Protein AF-A0A7C5VBN9-F1 (afdb_monomer_lite)

Structure (mmCIF, N/CA/C/O backbone):
data_AF-A0A7C5VBN9-F1
#
_entry.id   AF-A0A7C5VBN9-F1
#
loop_
_atom_site.group_PDB
_atom_site.id
_atom_site.type_symbol
_atom_site.label_atom_id
_atom_site.label_alt_id
_atom_site.label_comp_id
_atom_site.label_asym_id
_atom_site.label_entity_id
_atom_site.label_seq_id
_atom_site.pdbx_PDB_ins_code
_atom_site.Cartn_x
_atom_site.Cartn_y
_atom_site.Cartn_z
_atom_site.occupancy
_atom_site.B_iso_or_equiv
_atom_site.auth_seq_id
_atom_site.auth_comp_id
_atom_site.auth_asym_id
_atom_site.auth_atom_id
_atom_site.pdbx_PDB_model_num
ATOM 1 N N . MET A 1 1 ? -9.232 22.461 -17.308 1.00 45.38 1 MET A N 1
ATOM 2 C CA . MET A 1 1 ? -7.786 22.156 -17.354 1.00 45.38 1 MET A CA 1
ATOM 3 C C . MET A 1 1 ? -7.652 20.748 -17.914 1.00 45.38 1 MET A C 1
ATOM 5 O O . MET A 1 1 ? -8.559 19.968 -17.642 1.00 45.38 1 MET A O 1
ATOM 9 N N . PRO A 1 2 ? -6.659 20.436 -18.765 1.00 50.28 2 PRO A N 1
ATOM 10 C CA . PRO A 1 2 ? -6.452 19.055 -19.202 1.00 50.28 2 PRO A CA 1
ATOM 11 C C . PRO A 1 2 ? -6.168 18.183 -17.970 1.00 50.28 2 PRO A C 1
ATOM 13 O O . PRO A 1 2 ? -5.388 18.602 -17.118 1.00 50.28 2 PRO A O 1
ATOM 16 N N . MET A 1 3 ? -6.830 17.026 -17.857 1.00 54.03 3 MET A N 1
ATOM 17 C CA . MET A 1 3 ? -6.474 16.019 -16.849 1.00 54.03 3 MET A CA 1
ATOM 18 C C . MET A 1 3 ? -5.018 15.622 -17.077 1.00 54.03 3 MET A C 1
ATOM 20 O O . MET A 1 3 ? -4.643 15.315 -18.214 1.00 54.03 3 MET A O 1
ATOM 24 N N . LYS A 1 4 ? -4.201 15.656 -16.024 1.00 60.16 4 LYS A N 1
ATOM 25 C CA . LYS A 1 4 ? -2.870 15.066 -16.102 1.00 60.16 4 LYS A CA 1
ATOM 26 C C . LYS A 1 4 ? -3.021 13.551 -16.051 1.00 60.16 4 LYS A C 1
ATOM 28 O O . LYS A 1 4 ? -3.754 13.018 -15.227 1.00 60.16 4 LYS A O 1
ATOM 33 N N . VAL A 1 5 ? -2.372 12.879 -16.992 1.00 70.81 5 VAL A N 1
ATOM 34 C CA . VAL A 1 5 ? -2.436 11.425 -17.135 1.00 70.81 5 VAL A CA 1
ATOM 35 C C . VAL A 1 5 ? -1.371 10.818 -16.229 1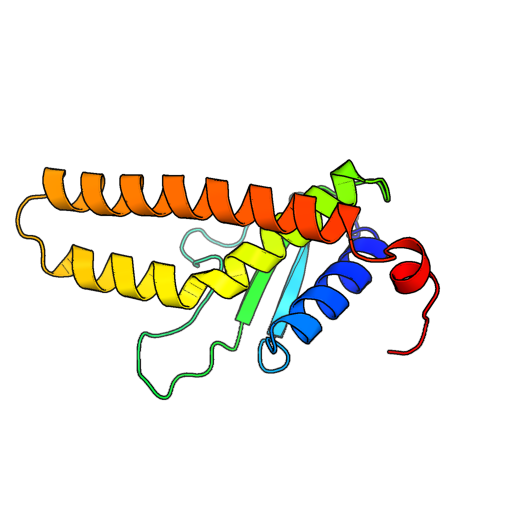.00 70.81 5 VAL A C 1
ATOM 37 O O . VAL A 1 5 ? -0.245 11.315 -16.197 1.00 70.81 5 VAL A O 1
ATOM 40 N N . VAL A 1 6 ? -1.732 9.771 -15.488 1.00 76.00 6 VAL A N 1
ATOM 41 C CA . VAL A 1 6 ? -0.769 8.992 -14.703 1.00 76.00 6 VAL A CA 1
ATOM 42 C C . VAL A 1 6 ? 0.249 8.362 -15.665 1.00 76.00 6 VAL A C 1
ATOM 44 O O . VAL A 1 6 ? -0.161 7.854 -16.711 1.00 76.00 6 VAL A O 1
ATOM 47 N N . PRO A 1 7 ? 1.560 8.398 -15.369 1.00 81.25 7 PRO A N 1
ATOM 48 C CA . PRO A 1 7 ? 2.557 7.777 -16.236 1.00 81.25 7 PRO A CA 1
ATOM 49 C C . PRO A 1 7 ? 2.278 6.280 -16.460 1.00 81.25 7 PRO A C 1
ATOM 51 O O . PRO A 1 7 ? 2.041 5.549 -15.504 1.00 81.25 7 PRO A O 1
ATOM 54 N N . GLU A 1 8 ? 2.374 5.801 -17.706 1.00 86.06 8 GLU A N 1
ATOM 55 C CA . GLU A 1 8 ? 2.020 4.415 -18.089 1.00 86.06 8 GLU A CA 1
ATOM 56 C C . GLU A 1 8 ? 2.762 3.338 -17.278 1.00 86.06 8 GLU A C 1
ATOM 58 O O . GLU A 1 8 ? 2.220 2.267 -17.008 1.00 86.06 8 GLU A O 1
ATOM 63 N N . PHE A 1 9 ? 3.998 3.616 -16.844 1.00 88.00 9 PHE A N 1
ATOM 64 C CA . PHE A 1 9 ? 4.763 2.664 -16.039 1.00 88.00 9 PHE A CA 1
ATOM 65 C C . PHE A 1 9 ? 4.099 2.376 -14.686 1.00 88.00 9 PHE A C 1
ATOM 67 O O . PHE A 1 9 ? 4.274 1.280 -14.159 1.00 88.00 9 PHE A O 1
ATOM 74 N N . VAL A 1 10 ? 3.337 3.324 -14.128 1.00 87.62 10 VAL A N 1
ATOM 75 C CA . VAL A 1 10 ? 2.634 3.147 -12.851 1.00 87.62 10 VAL A CA 1
ATOM 76 C C . VAL A 1 10 ? 1.632 2.007 -12.974 1.00 87.62 10 VAL A C 1
ATOM 78 O O . VAL A 1 10 ? 1.668 1.092 -12.157 1.00 87.62 10 VAL A O 1
ATOM 81 N N . ASP A 1 11 ? 0.816 1.993 -14.031 1.00 86.69 11 ASP A N 1
ATOM 82 C CA . ASP A 1 11 ? -0.184 0.944 -14.259 1.00 86.69 11 ASP A CA 1
ATOM 83 C C . ASP A 1 11 ? 0.463 -0.441 -14.407 1.00 86.69 11 ASP A C 1
ATOM 85 O O . ASP A 1 11 ? -0.032 -1.429 -13.856 1.00 86.69 11 ASP A O 1
ATOM 89 N N . VAL A 1 12 ? 1.613 -0.518 -15.090 1.00 90.06 12 VAL A N 1
ATOM 90 C CA . VAL A 1 12 ? 2.382 -1.766 -15.223 1.00 90.06 12 VAL A CA 1
ATOM 91 C C . VAL A 1 12 ? 2.853 -2.255 -13.855 1.00 90.06 12 VAL A C 1
ATOM 93 O O . VAL A 1 12 ? 2.619 -3.412 -13.504 1.00 90.06 12 VAL A O 1
ATOM 96 N N . ILE A 1 13 ? 3.492 -1.394 -13.058 1.00 90.56 13 ILE A N 1
ATOM 97 C CA . ILE A 1 13 ? 3.989 -1.779 -11.730 1.00 90.56 13 ILE A CA 1
ATOM 98 C C . ILE A 1 13 ? 2.827 -2.168 -10.808 1.00 90.56 13 ILE A C 1
ATOM 100 O O . ILE A 1 13 ? 2.898 -3.221 -10.171 1.00 90.56 13 ILE A O 1
ATOM 104 N N . VAL A 1 14 ? 1.739 -1.389 -10.789 1.00 89.31 14 VAL A N 1
ATOM 105 C CA . VAL A 1 14 ? 0.522 -1.691 -10.018 1.00 89.31 14 VAL A CA 1
ATOM 106 C C . VAL A 1 14 ? -0.012 -3.072 -10.379 1.00 89.31 14 VAL A C 1
ATOM 108 O O . VAL A 1 14 ? -0.205 -3.900 -9.489 1.00 89.31 14 VAL A O 1
ATOM 111 N N . SER A 1 15 ? -0.178 -3.367 -11.670 1.00 88.44 15 SER A N 1
ATOM 112 C CA . SER A 1 15 ? -0.672 -4.668 -12.130 1.00 88.44 15 SER A CA 1
ATOM 113 C C . SER A 1 15 ? 0.244 -5.823 -11.711 1.00 88.44 15 SER A C 1
ATOM 115 O O . SER A 1 15 ? -0.234 -6.837 -11.194 1.00 88.44 15 SER A O 1
ATOM 117 N N . ARG A 1 16 ? 1.566 -5.682 -11.875 1.00 90.81 16 ARG A N 1
ATOM 118 C CA . ARG A 1 16 ? 2.531 -6.746 -11.547 1.00 90.81 16 ARG A CA 1
ATOM 119 C C . ARG A 1 16 ? 2.592 -7.019 -10.045 1.00 90.81 16 ARG A C 1
ATOM 121 O O . ARG A 1 16 ? 2.583 -8.182 -9.641 1.00 90.81 16 ARG A O 1
ATOM 128 N N . VAL A 1 17 ? 2.607 -5.978 -9.215 1.00 89.19 17 VAL A N 1
ATOM 129 C CA . VAL A 1 17 ? 2.602 -6.128 -7.753 1.00 89.19 17 VAL A CA 1
ATOM 130 C C . VAL A 1 17 ? 1.264 -6.697 -7.278 1.00 89.19 17 VAL A C 1
ATOM 132 O O . VAL A 1 17 ? 1.257 -7.662 -6.515 1.00 89.19 17 VAL A O 1
ATOM 135 N N . ALA A 1 18 ? 0.135 -6.190 -7.780 1.00 86.44 18 ALA A N 1
ATOM 136 C CA . ALA A 1 18 ? -1.185 -6.734 -7.466 1.00 86.44 18 ALA A CA 1
ATOM 137 C C . ALA A 1 18 ? -1.274 -8.231 -7.800 1.00 86.44 18 ALA A C 1
ATOM 139 O O . ALA A 1 18 ? -1.788 -9.019 -7.004 1.00 86.44 18 ALA A O 1
ATOM 140 N N . HIS A 1 19 ? -0.701 -8.648 -8.932 1.00 87.75 19 HIS A N 1
ATOM 141 C CA . HIS A 1 19 ? -0.636 -10.054 -9.307 1.00 87.75 19 HIS A CA 1
ATOM 142 C C . HIS A 1 19 ? 0.206 -10.890 -8.334 1.00 87.75 19 HIS A C 1
ATOM 144 O O . HIS A 1 19 ? -0.250 -11.949 -7.898 1.00 87.75 19 HIS A O 1
ATOM 150 N N . LEU A 1 20 ? 1.401 -10.413 -7.956 1.00 89.88 20 LEU A N 1
ATOM 151 C CA . LEU A 1 20 ? 2.285 -11.095 -6.999 1.00 89.88 20 LEU A CA 1
ATOM 152 C C . LEU A 1 20 ? 1.612 -11.358 -5.648 1.00 89.88 20 LEU A C 1
ATOM 154 O O . LEU A 1 20 ? 1.852 -12.399 -5.037 1.00 89.88 20 LEU A O 1
ATOM 158 N N . PHE A 1 21 ? 0.775 -10.427 -5.191 1.00 87.38 21 PHE A N 1
ATOM 159 C CA . PHE A 1 21 ? 0.072 -10.517 -3.910 1.00 87.38 21 PHE A CA 1
ATOM 160 C C . PHE A 1 21 ? -1.370 -11.022 -4.034 1.00 87.38 21 PHE A C 1
ATOM 162 O O . PHE A 1 21 ? -2.140 -10.929 -3.083 1.00 87.38 21 PHE A O 1
ATOM 169 N N . PHE A 1 22 ? -1.734 -11.599 -5.184 1.00 85.81 22 PHE A N 1
ATOM 170 C CA . PHE A 1 22 ? -3.056 -12.178 -5.440 1.00 85.81 22 PHE A CA 1
ATOM 171 C C . PHE A 1 22 ? -4.227 -11.196 -5.258 1.00 85.81 22 PHE A C 1
ATOM 173 O O . PHE A 1 22 ? -5.359 -11.614 -5.021 1.00 85.81 22 PHE A O 1
ATOM 180 N N . LEU A 1 23 ? -3.992 -9.900 -5.467 1.00 80.06 23 LEU A N 1
ATOM 181 C CA . LEU A 1 23 ? -5.015 -8.851 -5.443 1.00 80.06 23 LEU A CA 1
ATOM 182 C C . LEU A 1 23 ? -5.843 -8.802 -6.741 1.00 80.06 23 LEU A C 1
ATOM 184 O O . LEU A 1 23 ? -6.559 -7.842 -6.983 1.00 80.06 23 LEU A O 1
ATOM 188 N N . ASN A 1 24 ? -5.785 -9.831 -7.594 1.00 74.50 24 ASN A N 1
ATOM 189 C CA . ASN A 1 24 ? -6.443 -9.843 -8.912 1.00 74.50 24 ASN A CA 1
ATOM 190 C C . ASN A 1 24 ? -7.981 -9.721 -8.849 1.00 74.50 24 ASN A C 1
ATOM 192 O O . ASN A 1 24 ? -8.611 -9.426 -9.860 1.00 74.50 24 ASN A O 1
ATOM 196 N N . ALA A 1 25 ? -8.592 -9.987 -7.690 1.00 73.88 25 ALA A N 1
ATOM 197 C CA . ALA A 1 25 ? -10.026 -9.789 -7.468 1.00 73.88 25 ALA A CA 1
ATOM 198 C C . ALA A 1 25 ? -10.398 -8.324 -7.158 1.00 73.88 25 ALA A C 1
ATOM 200 O O . ALA A 1 25 ? -11.578 -7.982 -7.175 1.00 73.88 25 ALA A O 1
ATOM 201 N N . TRP A 1 26 ? -9.407 -7.469 -6.888 1.00 75.44 26 TRP A N 1
ATOM 202 C CA . TRP A 1 26 ? -9.601 -6.067 -6.538 1.00 75.44 26 TRP A CA 1
ATOM 203 C C . TRP A 1 26 ? -9.655 -5.207 -7.802 1.00 75.44 26 TRP A C 1
ATOM 205 O O . TRP A 1 26 ? -8.813 -5.319 -8.694 1.00 75.44 26 TRP A O 1
ATOM 215 N N . HIS A 1 27 ? -10.612 -4.286 -7.863 1.00 77.62 27 HIS A N 1
ATOM 216 C CA . HIS A 1 27 ? -10.627 -3.215 -8.848 1.00 77.62 27 HIS A CA 1
ATOM 217 C C . HIS A 1 27 ? -9.766 -2.050 -8.347 1.00 77.62 27 HIS A C 1
ATOM 219 O O . HIS A 1 27 ? -10.215 -1.211 -7.566 1.00 77.62 27 HIS A O 1
ATOM 225 N N . ILE A 1 28 ? -8.509 -2.003 -8.789 1.00 78.06 28 ILE A N 1
ATOM 226 C CA . ILE A 1 28 ? -7.578 -0.926 -8.441 1.00 78.06 28 ILE A CA 1
ATOM 227 C C . ILE A 1 28 ? -7.721 0.199 -9.470 1.00 78.06 28 ILE A C 1
ATOM 229 O O . ILE A 1 28 ? -7.468 0.004 -10.657 1.00 78.06 28 ILE A O 1
ATOM 233 N N . THR A 1 29 ? -8.145 1.380 -9.023 1.00 78.50 29 THR A N 1
ATOM 234 C CA . THR A 1 29 ? -8.208 2.590 -9.851 1.00 78.50 29 THR A CA 1
ATOM 235 C C . THR A 1 29 ? -7.024 3.494 -9.535 1.00 78.50 29 THR A C 1
ATOM 237 O O . THR A 1 29 ? -6.899 3.967 -8.408 1.00 78.50 29 THR A O 1
ATOM 240 N N . VAL A 1 30 ? -6.207 3.803 -10.537 1.00 76.56 30 VAL A N 1
ATOM 241 C CA . VAL A 1 30 ? -5.071 4.724 -10.404 1.00 76.56 30 VAL A CA 1
ATOM 242 C C . 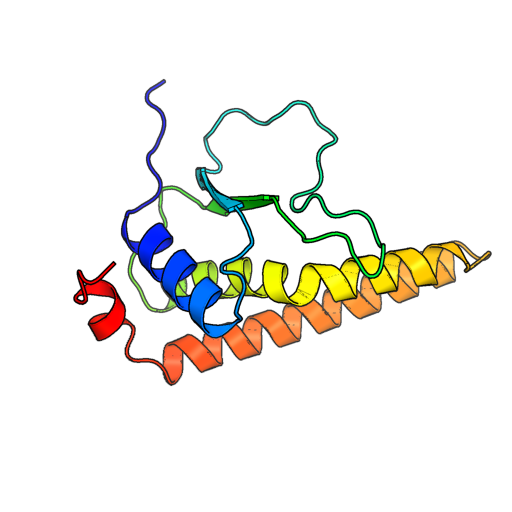VAL A 1 30 ? -5.455 6.104 -10.949 1.00 76.56 30 VAL A C 1
ATOM 244 O O . VAL A 1 30 ? -6.105 6.206 -11.993 1.00 76.56 30 VAL A O 1
ATOM 247 N N . ARG A 1 31 ? -5.118 7.174 -10.222 1.00 75.50 31 ARG A N 1
ATOM 248 C CA . ARG A 1 31 ? -5.438 8.570 -10.567 1.00 75.50 31 ARG A CA 1
ATOM 249 C C . ARG A 1 31 ? -4.262 9.503 -10.315 1.00 75.50 31 ARG A C 1
ATOM 251 O O . ARG A 1 31 ? -3.341 9.162 -9.579 1.00 75.50 31 ARG A O 1
ATOM 258 N N . SER A 1 32 ? -4.310 10.693 -10.911 1.00 70.12 32 SER A N 1
ATOM 259 C CA . SER A 1 32 ? -3.347 11.749 -10.593 1.00 70.12 32 SER A CA 1
ATOM 260 C C . SER A 1 32 ? -3.814 12.527 -9.360 1.00 70.12 32 SER A C 1
ATOM 262 O O . SER A 1 32 ? -5.004 12.806 -9.239 1.00 70.12 32 SER A O 1
ATOM 264 N N . GLU A 1 33 ? -2.907 12.922 -8.463 1.00 67.00 33 GLU A N 1
ATOM 265 C CA . GLU A 1 33 ? -3.241 13.811 -7.329 1.00 67.00 33 GLU A CA 1
ATOM 266 C C . GLU A 1 33 ? -3.813 15.173 -7.769 1.00 67.00 33 GLU A C 1
ATOM 268 O O . GLU A 1 33 ? -4.559 15.808 -7.028 1.00 67.00 33 GLU A O 1
ATOM 273 N N . ASP A 1 34 ? -3.508 15.603 -8.997 1.00 64.62 34 ASP A N 1
ATOM 274 C CA . ASP A 1 34 ? -4.038 16.832 -9.595 1.00 64.62 34 ASP A CA 1
ATOM 275 C C . ASP A 1 34 ? -5.494 16.690 -10.093 1.00 64.62 34 ASP A C 1
ATOM 277 O O . ASP A 1 34 ? -6.099 17.673 -10.547 1.00 64.62 34 ASP A O 1
ATOM 281 N N . ASP A 1 35 ? -6.073 15.484 -10.042 1.00 60.75 35 ASP A N 1
ATOM 282 C CA . ASP A 1 35 ? -7.488 15.276 -10.335 1.00 60.75 35 ASP A CA 1
ATOM 283 C C . ASP A 1 35 ? -8.363 15.929 -9.249 1.00 60.75 35 ASP A C 1
ATOM 285 O O . ASP A 1 35 ? -8.007 15.943 -8.069 1.00 60.75 35 ASP A O 1
ATOM 289 N N . PRO A 1 36 ? -9.539 16.486 -9.606 1.00 57.91 36 PRO A N 1
ATOM 290 C CA . PRO A 1 36 ? -10.394 17.157 -8.637 1.00 57.91 36 PRO A CA 1
ATOM 291 C C . PRO A 1 36 ? -10.731 16.216 -7.466 1.00 57.91 36 PRO A C 1
ATOM 293 O O . PRO A 1 36 ? -11.171 15.084 -7.712 1.00 57.91 36 PRO A O 1
ATOM 296 N N . PRO A 1 37 ? -10.574 16.676 -6.206 1.00 56.72 37 PRO A N 1
ATOM 297 C CA . PRO A 1 37 ? -10.821 15.838 -5.045 1.00 56.72 37 PRO A CA 1
ATOM 298 C C . PRO A 1 37 ? -12.273 15.361 -5.050 1.00 56.72 37 PRO A C 1
ATOM 300 O O . PRO A 1 37 ? -13.195 16.107 -5.403 1.00 56.72 37 PRO A O 1
ATOM 303 N N . ARG A 1 38 ? -12.497 14.107 -4.642 1.00 54.62 38 ARG A N 1
ATOM 304 C CA . ARG A 1 38 ? -13.857 13.646 -4.348 1.00 54.62 38 ARG A CA 1
ATOM 305 C C . ARG A 1 38 ? -14.457 14.488 -3.211 1.00 54.62 38 ARG A C 1
ATOM 307 O O . ARG A 1 38 ? -13.719 15.062 -2.408 1.00 54.62 38 ARG A O 1
ATOM 314 N N . PRO A 1 39 ? -15.798 14.535 -3.099 1.00 47.97 39 PRO A N 1
ATOM 315 C CA . PRO A 1 39 ? -16.444 14.982 -1.872 1.00 47.97 39 PRO A CA 1
ATOM 316 C C . PRO A 1 39 ? -15.821 14.243 -0.678 1.00 47.97 39 PRO A C 1
ATOM 318 O O . PRO A 1 39 ? -15.722 13.017 -0.701 1.00 47.97 39 PRO A O 1
ATOM 321 N N . SER A 1 40 ? -15.358 14.991 0.324 1.00 38.94 40 SER A N 1
ATOM 322 C CA . SER A 1 40 ? -14.681 14.468 1.516 1.00 38.94 40 SER A CA 1
ATOM 323 C C . SER A 1 40 ? -15.513 13.378 2.205 1.00 38.94 40 SER A C 1
ATOM 325 O O . SER A 1 40 ? -16.677 13.636 2.521 1.00 38.94 40 SER A O 1
ATOM 327 N N . GLY A 1 41 ? -14.919 12.208 2.476 1.00 43.94 41 GLY A N 1
ATOM 328 C CA . GLY A 1 41 ? -15.548 11.140 3.271 1.00 43.94 41 GLY A CA 1
ATOM 329 C C . GLY A 1 41 ? -15.517 9.720 2.689 1.00 43.94 41 GLY A C 1
ATOM 330 O O . GLY A 1 41 ? -16.231 8.871 3.207 1.00 43.94 41 GLY A O 1
ATOM 331 N N . HIS A 1 42 ? -14.741 9.452 1.635 1.00 42.97 42 HIS A N 1
ATOM 332 C CA . HIS A 1 42 ? -14.503 8.089 1.145 1.00 42.97 42 HIS A CA 1
ATOM 333 C C . HIS A 1 42 ? -13.094 7.638 1.537 1.00 42.97 42 HIS A C 1
ATOM 335 O O . HIS A 1 42 ? -12.149 8.384 1.292 1.00 42.97 42 HIS A O 1
ATOM 341 N N . GLU A 1 43 ? -12.977 6.453 2.135 1.00 53.41 43 GLU A N 1
ATOM 342 C CA . GLU A 1 43 ? -11.701 5.810 2.466 1.00 53.41 43 GLU A CA 1
ATOM 343 C C . GLU A 1 43 ? -10.969 5.381 1.175 1.00 53.41 43 GLU A C 1
ATOM 345 O O . GLU A 1 43 ? -11.594 5.161 0.130 1.00 53.41 43 GLU A O 1
ATOM 350 N N . ASP A 1 44 ? -9.634 5.303 1.221 1.00 48.19 44 ASP A N 1
ATOM 351 C CA . ASP A 1 44 ? -8.790 4.946 0.063 1.00 48.19 44 ASP A CA 1
ATOM 352 C C . ASP A 1 44 ? -8.995 3.488 -0.399 1.00 48.19 44 ASP A C 1
ATOM 354 O O . ASP A 1 44 ? -8.694 3.122 -1.539 1.00 48.19 44 ASP A O 1
ATOM 358 N N . CYS A 1 45 ? -9.584 2.668 0.472 1.00 47.38 45 CYS A N 1
ATOM 359 C CA . CYS A 1 45 ? -10.055 1.313 0.215 1.00 47.38 45 CYS A CA 1
ATOM 360 C C . CYS A 1 45 ? -11.463 1.172 0.807 1.00 47.38 45 CYS A C 1
ATOM 362 O O . CYS A 1 45 ? -11.670 1.544 1.955 1.00 47.38 45 CYS A O 1
ATOM 364 N N . ASP A 1 46 ? -12.418 0.620 0.054 1.00 43.19 46 ASP A N 1
ATOM 365 C CA . ASP A 1 46 ? -13.760 0.304 0.568 1.00 43.19 46 ASP A CA 1
ATOM 366 C C . ASP A 1 46 ? -13.884 -1.227 0.721 1.00 43.19 46 ASP A C 1
ATOM 368 O O . ASP A 1 46 ? -13.938 -1.964 -0.269 1.00 43.19 46 ASP A O 1
ATOM 372 N N . GLY A 1 47 ? -13.947 -1.722 1.963 1.00 39.44 47 GLY A N 1
ATOM 373 C CA . GLY A 1 47 ? -14.144 -3.143 2.271 1.00 39.44 47 GLY A CA 1
ATOM 374 C C . GLY A 1 47 ? -14.706 -3.364 3.676 1.00 39.44 47 GLY A C 1
ATOM 375 O O . GLY A 1 47 ? -14.044 -3.145 4.681 1.00 39.44 47 GLY A O 1
ATOM 376 N N . LEU A 1 48 ? -15.963 -3.804 3.768 1.00 33.06 48 LEU A N 1
ATOM 377 C CA . LEU A 1 48 ? -16.605 -4.126 5.046 1.00 33.06 48 LEU A CA 1
ATOM 378 C C . LEU A 1 48 ? -16.010 -5.408 5.648 1.00 33.06 48 LEU A C 1
ATOM 380 O O . LEU A 1 48 ? -16.060 -6.470 5.028 1.00 33.06 48 LEU A O 1
ATOM 384 N N . THR A 1 49 ? -15.552 -5.306 6.896 1.00 33.47 49 THR A N 1
ATOM 385 C CA . THR A 1 49 ? -15.023 -6.346 7.800 1.00 33.47 49 THR A CA 1
ATOM 386 C C . THR A 1 49 ? -15.959 -7.549 8.037 1.00 33.47 49 THR A C 1
ATOM 388 O O . THR A 1 49 ? -16.428 -7.804 9.146 1.00 33.47 49 THR A O 1
ATOM 391 N N . ALA A 1 50 ? -16.211 -8.364 7.014 1.00 32.09 50 ALA A N 1
ATOM 392 C CA . ALA A 1 50 ? -16.794 -9.693 7.175 1.00 32.09 50 ALA A CA 1
ATOM 393 C C . ALA A 1 50 ? -15.927 -10.731 6.462 1.00 32.09 50 ALA A C 1
ATOM 395 O O . ALA A 1 50 ? -15.391 -10.470 5.392 1.00 32.09 50 ALA A O 1
ATOM 396 N N . MET A 1 51 ? -15.836 -11.938 7.033 1.00 36.09 51 MET A N 1
ATOM 397 C CA . MET A 1 51 ? -15.018 -13.058 6.526 1.00 36.09 51 MET A CA 1
ATOM 398 C C . MET A 1 51 ? -15.327 -13.493 5.075 1.00 36.09 51 MET A C 1
ATOM 400 O O . MET A 1 51 ? -14.643 -14.368 4.557 1.00 36.09 51 MET A O 1
ATOM 404 N N . ASN A 1 52 ? -16.331 -12.884 4.433 1.00 36.91 52 ASN A N 1
ATOM 405 C CA . ASN A 1 52 ? -16.815 -13.189 3.090 1.00 36.91 52 ASN A CA 1
ATOM 406 C C . ASN A 1 52 ? -17.027 -11.929 2.217 1.00 36.91 52 ASN A C 1
ATOM 408 O O . ASN A 1 52 ? -17.731 -12.023 1.212 1.00 36.91 52 ASN A O 1
ATOM 412 N N . THR A 1 53 ? -16.523 -10.750 2.606 1.00 41.66 53 THR A N 1
ATOM 413 C CA . THR A 1 53 ? -16.573 -9.566 1.733 1.00 41.66 53 THR A CA 1
ATOM 414 C C . THR A 1 53 ? -15.271 -9.508 0.953 1.00 41.66 53 THR A C 1
ATOM 416 O O . THR A 1 53 ? -14.214 -9.282 1.540 1.00 41.66 53 THR A O 1
ATOM 419 N N . ASP A 1 54 ? -15.326 -9.729 -0.357 1.00 49.38 54 ASP A N 1
ATOM 420 C CA . ASP A 1 54 ? -14.164 -9.452 -1.189 1.00 49.38 54 ASP A CA 1
ATOM 421 C C . ASP A 1 54 ? -13.955 -7.927 -1.197 1.00 49.38 54 ASP A C 1
ATOM 423 O O . ASP A 1 54 ? -14.895 -7.147 -1.375 1.00 49.38 54 ASP A O 1
ATOM 427 N N . TYR A 1 55 ? -12.729 -7.481 -0.955 1.00 51.34 55 TYR A N 1
ATOM 428 C CA . TYR A 1 55 ? -12.359 -6.094 -1.205 1.00 51.34 55 TYR A CA 1
ATOM 429 C C . TYR A 1 55 ? -12.397 -5.881 -2.715 1.00 51.34 55 TYR A C 1
ATOM 431 O O . TYR A 1 55 ? -11.633 -6.500 -3.458 1.00 51.34 55 TYR A O 1
ATOM 439 N N . PHE A 1 56 ? -13.327 -5.049 -3.174 1.00 63.84 56 PHE A N 1
ATOM 440 C CA . PHE A 1 56 ? -13.575 -4.900 -4.602 1.00 63.84 56 PHE A CA 1
ATOM 441 C C . PHE A 1 56 ? -13.042 -3.598 -5.173 1.00 63.84 56 PHE A C 1
ATOM 443 O O . PHE A 1 56 ? -12.840 -3.568 -6.376 1.00 63.84 56 PHE A O 1
ATOM 450 N N . GLU A 1 57 ? -12.790 -2.553 -4.380 1.00 65.56 57 GLU A N 1
ATOM 451 C CA . GLU A 1 57 ? -12.302 -1.269 -4.896 1.00 65.56 57 GLU A CA 1
ATOM 452 C C . GLU A 1 57 ? -11.167 -0.701 -4.037 1.00 65.56 57 GLU A C 1
ATOM 454 O O . GLU A 1 57 ? -11.342 -0.425 -2.851 1.00 65.56 57 GLU A O 1
ATOM 459 N N . ALA A 1 58 ? -10.021 -0.462 -4.672 1.00 72.69 58 ALA A N 1
ATOM 460 C CA . ALA A 1 58 ? -8.919 0.318 -4.120 1.00 72.69 58 ALA A CA 1
ATOM 461 C C . ALA A 1 58 ? -8.628 1.497 -5.041 1.00 72.69 58 ALA A C 1
ATOM 463 O O . ALA A 1 58 ? -8.762 1.392 -6.265 1.00 72.69 58 ALA A O 1
ATOM 464 N N . ARG A 1 59 ? -8.240 2.633 -4.467 1.00 73.69 59 ARG A N 1
ATOM 465 C CA . ARG A 1 59 ? -7.891 3.823 -5.243 1.00 73.69 59 ARG A CA 1
ATOM 466 C C . ARG A 1 59 ? -6.523 4.315 -4.830 1.00 73.69 59 ARG A C 1
ATOM 468 O O . ARG A 1 59 ? -6.219 4.392 -3.650 1.00 73.69 59 ARG A O 1
ATOM 475 N N . MET A 1 60 ? -5.717 4.647 -5.824 1.00 77.25 60 MET A N 1
ATOM 476 C CA . MET A 1 60 ? -4.356 5.113 -5.629 1.00 77.25 60 MET A CA 1
ATOM 477 C C . MET A 1 60 ? -4.185 6.437 -6.347 1.00 77.25 60 MET A C 1
ATOM 479 O O . MET A 1 60 ? -4.625 6.583 -7.492 1.00 77.25 60 MET A O 1
ATOM 483 N N . TYR A 1 61 ? -3.545 7.386 -5.679 1.00 79.00 61 TYR A N 1
ATOM 484 C CA . TYR A 1 61 ? -3.224 8.683 -6.248 1.00 79.00 61 TYR A CA 1
ATOM 485 C C . TYR A 1 61 ? -1.712 8.800 -6.345 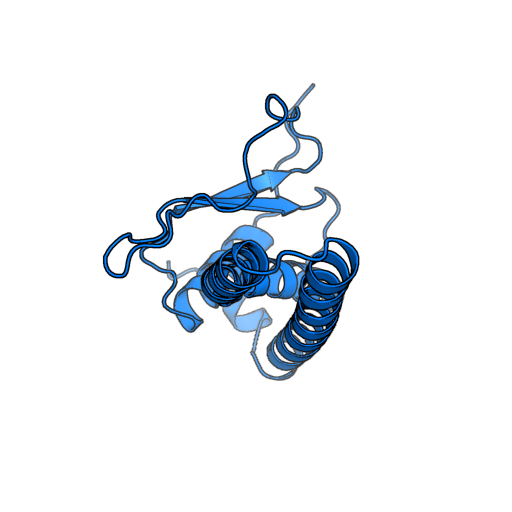1.00 79.00 61 TYR A C 1
ATOM 487 O O . TYR A 1 61 ? -1.004 8.515 -5.387 1.00 79.00 61 TYR A O 1
ATOM 495 N N . PHE A 1 62 ? -1.228 9.194 -7.516 1.00 77.06 62 PHE A N 1
ATOM 496 C CA . PHE A 1 62 ? 0.189 9.435 -7.741 1.00 77.06 6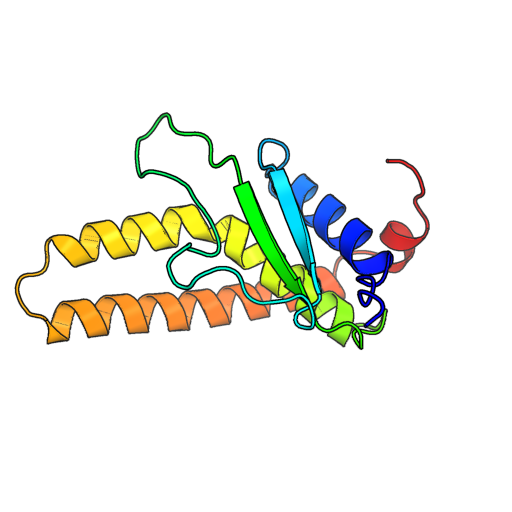2 PHE A CA 1
ATOM 497 C C . PHE A 1 62 ? 0.406 10.824 -8.324 1.00 77.06 62 PHE A C 1
ATOM 499 O O . PHE A 1 62 ? -0.417 11.342 -9.091 1.00 77.06 62 PHE A O 1
ATOM 506 N N . ASP A 1 63 ? 1.553 11.415 -8.001 1.00 74.19 63 ASP A N 1
ATOM 507 C CA . ASP A 1 63 ? 2.000 12.621 -8.681 1.00 74.19 63 ASP A CA 1
ATOM 508 C C . ASP A 1 63 ? 2.220 12.319 -10.175 1.00 74.19 63 ASP A C 1
ATOM 510 O O . ASP A 1 63 ? 2.877 11.354 -10.570 1.00 74.19 63 ASP A O 1
ATOM 514 N N . SER A 1 64 ? 1.682 13.196 -11.020 1.00 69.06 64 SER A N 1
ATOM 515 C CA . SER A 1 64 ? 1.946 13.234 -12.460 1.00 69.06 64 SER A CA 1
ATOM 516 C C . SER A 1 64 ? 3.430 13.354 -12.835 1.00 69.06 64 SER A C 1
ATOM 518 O O . SER A 1 64 ? 3.795 13.030 -13.962 1.00 69.06 64 SER A O 1
ATOM 520 N N . GLY A 1 65 ? 4.267 13.862 -11.926 1.00 76.00 65 GLY A N 1
ATOM 521 C CA . GLY A 1 65 ? 5.707 14.042 -12.101 1.00 76.00 65 GLY A CA 1
ATOM 522 C C . GLY A 1 65 ? 6.552 12.827 -11.718 1.00 76.00 65 GLY A C 1
ATOM 523 O O . GLY A 1 65 ? 7.774 12.951 -11.661 1.00 76.00 65 GLY A O 1
ATOM 524 N N . LEU A 1 66 ? 5.940 11.677 -11.418 1.00 84.38 66 LEU A N 1
ATOM 525 C CA . LEU A 1 66 ? 6.684 10.466 -11.085 1.00 84.38 66 LEU A CA 1
ATOM 526 C C . LEU A 1 66 ? 7.454 9.949 -12.311 1.00 84.38 66 LEU A C 1
ATOM 528 O O . LEU A 1 66 ? 6.894 9.786 -13.393 1.00 84.38 66 LEU A O 1
ATOM 532 N N . GLU A 1 67 ? 8.739 9.656 -12.132 1.00 88.62 67 GLU A N 1
ATOM 533 C CA . GLU A 1 67 ? 9.638 9.216 -13.205 1.00 88.62 67 GLU A CA 1
ATOM 534 C C . GLU A 1 67 ? 9.958 7.714 -13.081 1.00 88.62 67 GLU A C 1
ATOM 536 O O . GLU A 1 67 ? 10.052 7.214 -11.954 1.00 88.62 67 GLU A O 1
ATOM 541 N N . PRO A 1 68 ? 10.211 6.984 -14.190 1.00 90.56 68 PRO A N 1
ATOM 542 C CA . PRO A 1 68 ? 10.532 5.551 -14.188 1.00 90.56 68 PRO A CA 1
ATOM 543 C C . PRO A 1 68 ? 11.973 5.288 -13.710 1.00 90.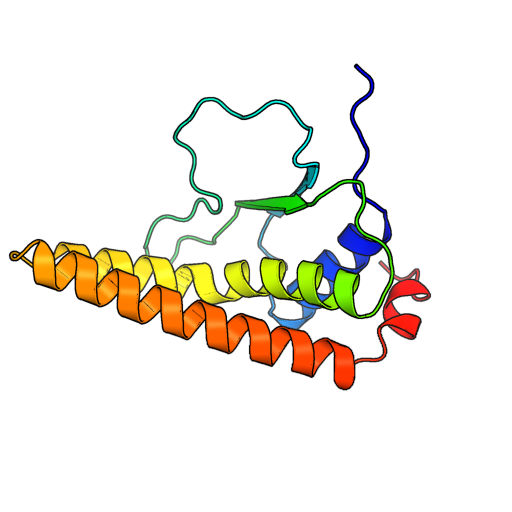56 68 PRO A C 1
ATOM 545 O O . PRO A 1 68 ? 12.846 4.816 -14.441 1.00 90.56 68 PRO A O 1
ATOM 548 N N . THR A 1 69 ? 12.227 5.634 -12.455 1.00 91.19 69 THR A N 1
ATOM 549 C CA . THR A 1 69 ? 13.496 5.492 -11.740 1.00 91.19 69 THR A CA 1
ATOM 550 C C . THR A 1 69 ? 13.324 4.530 -10.569 1.00 91.19 69 THR A C 1
ATOM 552 O O . THR A 1 69 ? 12.203 4.214 -10.185 1.00 91.19 69 THR A O 1
ATOM 555 N N . ALA A 1 70 ? 14.425 4.087 -9.955 1.00 90.06 70 ALA A N 1
ATOM 556 C CA . ALA A 1 70 ? 14.357 3.226 -8.770 1.00 90.06 70 ALA A CA 1
ATOM 557 C C . ALA A 1 70 ? 13.514 3.839 -7.635 1.00 90.06 70 ALA A C 1
ATOM 559 O O . ALA A 1 70 ? 12.758 3.122 -6.990 1.00 90.06 70 ALA A O 1
ATOM 560 N N . GLU A 1 71 ? 13.607 5.157 -7.438 1.00 88.88 71 GLU A N 1
ATOM 561 C CA . GLU A 1 71 ? 12.804 5.897 -6.459 1.00 88.88 71 GLU A CA 1
ATOM 562 C C . GLU A 1 71 ? 11.324 5.936 -6.858 1.00 88.88 71 GLU A C 1
ATOM 564 O O . GLU A 1 71 ? 10.463 5.616 -6.045 1.00 88.88 71 GLU A O 1
ATOM 569 N N . GLY A 1 72 ? 11.019 6.230 -8.125 1.00 86.75 72 GLY A N 1
ATOM 570 C CA . GLY A 1 72 ? 9.639 6.205 -8.616 1.00 86.75 72 GLY A CA 1
ATOM 571 C C . GLY A 1 72 ? 8.997 4.821 -8.501 1.00 86.75 72 GLY A C 1
ATOM 572 O O . GLY A 1 72 ? 7.851 4.704 -8.083 1.00 86.75 72 GLY A O 1
ATOM 573 N N . PHE A 1 73 ? 9.741 3.752 -8.797 1.00 91.06 73 PHE A N 1
ATOM 574 C CA . PHE A 1 73 ? 9.254 2.385 -8.609 1.00 91.06 73 PHE A CA 1
ATOM 575 C C . PHE A 1 73 ? 9.054 2.036 -7.136 1.00 91.06 73 PHE A C 1
ATOM 577 O O . PHE A 1 73 ? 8.067 1.380 -6.814 1.00 91.06 73 PHE A O 1
ATOM 584 N N . GLU A 1 74 ? 9.960 2.467 -6.250 1.00 91.50 74 GLU A N 1
ATOM 585 C CA . GLU A 1 74 ? 9.804 2.294 -4.802 1.00 91.50 74 GLU A CA 1
ATOM 586 C C . GLU A 1 74 ? 8.492 2.920 -4.334 1.00 91.50 74 GLU A C 1
ATOM 588 O O . GLU A 1 74 ? 7.729 2.231 -3.668 1.00 91.50 74 GLU A O 1
ATOM 593 N N . VAL A 1 75 ? 8.194 4.156 -4.751 1.00 88.88 75 VAL A N 1
ATOM 594 C CA . VAL A 1 75 ? 6.932 4.843 -4.429 1.00 88.88 75 VAL A CA 1
ATOM 595 C C . VAL A 1 75 ? 5.723 4.055 -4.935 1.00 88.88 75 VAL A C 1
ATOM 597 O O . VAL A 1 75 ? 4.828 3.758 -4.153 1.00 88.88 75 VAL A O 1
ATOM 600 N N . VAL A 1 76 ? 5.691 3.639 -6.208 1.00 88.31 76 VAL A N 1
ATOM 601 C CA . VAL A 1 76 ? 4.533 2.876 -6.719 1.00 88.31 76 VAL A CA 1
ATOM 602 C C . VAL A 1 76 ? 4.346 1.566 -5.959 1.00 88.31 76 VAL A C 1
ATOM 604 O O . VAL A 1 76 ? 3.237 1.251 -5.538 1.00 88.31 76 VAL A O 1
ATOM 607 N N . ILE A 1 77 ? 5.420 0.800 -5.755 1.00 92.75 77 ILE A N 1
ATOM 608 C CA . ILE A 1 77 ? 5.351 -0.483 -5.046 1.00 92.75 77 ILE A CA 1
ATOM 609 C C . ILE A 1 77 ? 4.919 -0.273 -3.590 1.00 92.75 77 ILE A C 1
ATOM 611 O O . ILE A 1 77 ? 4.119 -1.058 -3.085 1.00 92.75 77 ILE A O 1
ATOM 615 N N . HIS A 1 78 ? 5.430 0.769 -2.933 1.00 92.12 78 HIS A N 1
ATOM 616 C CA . HIS A 1 78 ? 5.070 1.153 -1.571 1.00 92.12 78 HIS A CA 1
ATOM 617 C C . HIS A 1 78 ? 3.558 1.347 -1.441 1.00 92.12 78 HIS A C 1
ATOM 619 O O . HIS A 1 78 ? 2.918 0.677 -0.632 1.00 92.12 78 HIS A O 1
ATOM 625 N N . GLU A 1 79 ? 2.970 2.169 -2.305 1.00 88.69 79 GLU A N 1
ATOM 626 C CA . GLU A 1 79 ? 1.534 2.432 -2.254 1.00 88.69 79 GLU A CA 1
ATOM 627 C C . GLU A 1 79 ? 0.705 1.169 -2.536 1.00 88.69 79 GLU A C 1
ATOM 629 O O . GLU A 1 79 ? -0.304 0.918 -1.877 1.00 88.69 79 GLU A O 1
ATOM 634 N N . VAL A 1 80 ? 1.125 0.311 -3.478 1.00 90.06 80 VAL A N 1
ATOM 635 C CA . VAL A 1 80 ? 0.389 -0.942 -3.749 1.00 90.06 80 VAL A CA 1
ATOM 636 C C . VAL A 1 80 ? 0.448 -1.875 -2.540 1.00 90.06 80 VAL A C 1
ATOM 638 O O . VAL A 1 80 ? -0.518 -2.579 -2.246 1.00 90.06 80 VAL A O 1
ATOM 641 N N . LEU A 1 81 ? 1.567 -1.895 -1.815 1.00 90.81 81 LEU A N 1
ATOM 642 C CA . LEU A 1 81 ? 1.716 -2.719 -0.620 1.00 90.81 81 LEU A CA 1
ATOM 643 C C . LEU A 1 81 ? 0.772 -2.282 0.506 1.00 90.81 81 LEU A C 1
ATOM 645 O O . LEU A 1 81 ? 0.300 -3.157 1.228 1.00 90.81 81 LEU A O 1
ATOM 649 N N . HIS A 1 82 ? 0.397 -1.005 0.623 1.00 86.81 82 HIS A N 1
ATOM 650 C CA . HIS A 1 82 ? -0.662 -0.612 1.563 1.00 86.81 82 HIS A CA 1
ATOM 651 C C . HIS A 1 82 ? -1.991 -1.328 1.291 1.00 86.81 82 HIS A C 1
ATOM 653 O O . HIS A 1 82 ? -2.693 -1.681 2.238 1.00 86.81 82 HIS A O 1
ATOM 659 N N . LEU A 1 83 ? -2.308 -1.648 0.031 1.00 85.75 83 LEU A N 1
ATOM 660 C CA . LEU A 1 83 ? -3.498 -2.442 -0.305 1.00 85.75 83 LEU A CA 1
ATOM 661 C C . LEU A 1 83 ? -3.402 -3.870 0.242 1.00 85.75 83 LEU A C 1
ATOM 663 O O . LEU A 1 83 ? -4.385 -4.427 0.724 1.00 85.75 83 LEU A O 1
ATOM 667 N N . VAL A 1 84 ? -2.200 -4.455 0.222 1.00 85.31 84 VAL A N 1
ATOM 668 C CA . VAL A 1 84 ? -1.940 -5.789 0.788 1.00 85.31 84 VAL A CA 1
ATOM 669 C C . VAL A 1 84 ? -2.184 -5.798 2.302 1.00 85.31 84 VAL A C 1
ATOM 671 O O . VAL A 1 84 ? -2.661 -6.796 2.844 1.00 85.31 84 VAL A O 1
ATOM 674 N N . PHE A 1 85 ? -1.884 -4.691 2.987 1.00 85.56 85 PHE A N 1
ATOM 675 C CA . PHE A 1 85 ? -2.059 -4.554 4.435 1.00 85.56 85 PHE A CA 1
ATOM 676 C C . PHE A 1 85 ? -3.428 -4.002 4.860 1.00 85.56 85 PHE A C 1
ATOM 678 O O . PHE A 1 85 ? -3.757 -4.099 6.044 1.00 85.56 85 PHE A O 1
ATOM 685 N N . ALA A 1 86 ? -4.256 -3.505 3.935 1.00 84.06 86 ALA A N 1
ATOM 686 C CA . ALA A 1 86 ? -5.562 -2.920 4.247 1.00 84.06 86 ALA A CA 1
ATOM 687 C C . ALA A 1 86 ? -6.464 -3.823 5.122 1.00 84.06 86 ALA A C 1
ATOM 689 O O . ALA A 1 86 ? -6.966 -3.335 6.135 1.00 84.06 86 ALA A O 1
ATOM 690 N N . PRO A 1 87 ? -6.582 -5.150 4.885 1.00 82.81 87 PRO A N 1
ATOM 691 C CA . PRO A 1 87 ? -7.376 -6.011 5.768 1.00 82.81 87 PRO A CA 1
ATOM 692 C C . PRO A 1 87 ? -6.857 -6.075 7.212 1.00 82.81 87 PRO A C 1
ATOM 694 O O . PRO A 1 87 ? -7.632 -6.222 8.158 1.00 82.81 87 PRO A O 1
ATOM 697 N N . MET A 1 88 ? -5.536 -5.975 7.401 1.00 86.19 88 MET A N 1
ATOM 698 C CA . MET A 1 88 ? -4.931 -5.939 8.733 1.00 86.19 88 MET A CA 1
ATOM 699 C C . MET A 1 88 ? -5.180 -4.591 9.410 1.00 86.19 88 MET A C 1
ATOM 701 O O . MET A 1 88 ? -5.505 -4.566 10.597 1.00 86.19 88 MET A O 1
ATOM 705 N N . ARG A 1 89 ? -5.090 -3.490 8.655 1.00 86.69 89 ARG A N 1
ATOM 706 C CA . ARG A 1 89 ? -5.439 -2.149 9.135 1.00 86.69 89 ARG A CA 1
ATOM 707 C C . ARG A 1 89 ? -6.874 -2.137 9.655 1.00 86.69 89 ARG A C 1
ATOM 709 O O . ARG A 1 89 ? -7.091 -1.807 10.820 1.00 86.69 89 ARG A O 1
ATOM 716 N N . ASP A 1 90 ? -7.826 -2.634 8.874 1.00 83.94 90 ASP A N 1
ATOM 717 C CA . ASP A 1 90 ? -9.235 -2.700 9.275 1.00 83.94 90 ASP A CA 1
ATOM 718 C C . ASP A 1 90 ? -9.453 -3.566 10.518 1.00 83.94 90 ASP A C 1
ATOM 720 O O . ASP A 1 90 ? -10.204 -3.192 11.423 1.00 83.94 90 ASP A O 1
ATOM 724 N N . ALA A 1 91 ? -8.756 -4.703 10.620 1.00 85.44 91 ALA A N 1
ATOM 725 C CA . ALA A 1 91 ? -8.793 -5.536 11.817 1.00 85.44 91 ALA A CA 1
ATOM 726 C C . ALA A 1 91 ? -8.271 -4.786 13.055 1.00 85.44 91 ALA A C 1
ATOM 728 O O . ALA A 1 91 ? -8.868 -4.887 14.130 1.00 85.44 91 ALA A O 1
ATOM 729 N N . VAL A 1 92 ? -7.196 -4.004 12.921 1.00 89.88 92 VAL A N 1
ATOM 730 C CA . VAL A 1 92 ? -6.655 -3.176 14.007 1.00 89.88 92 VAL A CA 1
ATOM 731 C C . VAL A 1 92 ? -7.631 -2.073 14.397 1.00 89.88 92 VAL A C 1
ATOM 733 O O . VAL A 1 92 ? -7.909 -1.930 15.587 1.00 89.88 92 VAL A O 1
ATOM 736 N N . HIS A 1 93 ? -8.215 -1.350 13.439 1.00 87.06 93 HIS A N 1
ATOM 737 C CA . HIS A 1 93 ? -9.246 -0.347 13.727 1.00 87.06 93 HIS A CA 1
ATOM 738 C C . HIS A 1 93 ? -10.471 -0.974 14.405 1.00 87.06 93 HIS A C 1
ATOM 740 O O . HIS A 1 93 ? -11.010 -0.413 15.364 1.00 87.06 93 HIS A O 1
ATOM 746 N N . HIS A 1 94 ? -10.872 -2.176 13.986 1.00 88.31 94 HIS A N 1
ATOM 747 C CA . HIS A 1 94 ? -11.946 -2.919 14.632 1.00 88.31 94 HIS A CA 1
ATOM 748 C C . HIS A 1 94 ? -11.594 -3.297 16.078 1.00 88.31 94 HIS A C 1
ATOM 750 O O . HIS A 1 94 ? -12.397 -3.060 16.979 1.00 88.31 94 HIS A O 1
ATOM 756 N N . ILE A 1 95 ? -10.388 -3.810 16.341 1.00 90.69 95 ILE A N 1
ATOM 757 C CA . ILE A 1 95 ? -9.909 -4.090 17.706 1.00 90.69 95 ILE A CA 1
ATOM 758 C C . ILE A 1 95 ? -9.902 -2.810 18.549 1.00 90.69 95 ILE A C 1
ATOM 760 O O . ILE A 1 95 ? -10.395 -2.801 19.678 1.00 90.69 95 ILE A O 1
ATOM 764 N N . ALA A 1 96 ? -9.386 -1.719 17.985 1.00 91.19 96 ALA A N 1
ATOM 765 C CA . ALA A 1 96 ? -9.288 -0.423 18.637 1.00 91.19 96 ALA A CA 1
ATOM 766 C C . ALA A 1 96 ? -10.672 0.143 19.013 1.00 91.19 96 ALA A C 1
ATOM 768 O O . ALA A 1 96 ? -10.799 0.846 20.014 1.00 91.19 96 ALA A O 1
ATOM 769 N N . SER A 1 97 ? -11.729 -0.228 18.278 1.00 94.62 97 SER A N 1
ATOM 770 C CA . SER A 1 97 ? -13.115 0.150 18.590 1.00 94.62 97 SER A CA 1
ATOM 771 C C . SER A 1 97 ? -13.652 -0.447 19.901 1.00 94.62 97 SER A C 1
ATOM 773 O O . SER A 1 97 ? -14.587 0.105 20.481 1.00 94.62 97 SER A O 1
ATOM 775 N N . PHE A 1 98 ? -13.047 -1.527 20.413 1.00 95.19 98 PHE A N 1
ATOM 776 C CA . PHE A 1 98 ? -13.400 -2.118 21.711 1.00 95.19 98 PHE A CA 1
ATOM 777 C C . PHE A 1 98 ? -12.652 -1.485 22.894 1.00 95.19 98 PHE A C 1
ATOM 779 O O . PHE A 1 98 ? -12.913 -1.840 24.045 1.00 95.19 98 PHE A O 1
ATOM 786 N N . ILE A 1 99 ? -11.716 -0.566 22.639 1.00 95.94 99 ILE A N 1
ATOM 787 C CA . ILE A 1 99 ? -10.931 0.105 23.678 1.00 95.94 99 ILE A CA 1
ATOM 788 C C . ILE A 1 99 ? -11.704 1.328 24.185 1.00 95.94 99 ILE A C 1
ATOM 790 O O . ILE A 1 99 ? -11.994 2.255 23.435 1.00 95.94 99 ILE A O 1
ATOM 794 N N . THR A 1 100 ? -12.022 1.343 25.482 1.00 97.38 100 THR A N 1
ATOM 795 C CA . THR A 1 100 ? -12.798 2.429 26.111 1.00 97.38 100 THR A CA 1
ATOM 796 C C . THR A 1 100 ? -11.990 3.712 26.309 1.00 97.38 100 THR A C 1
ATOM 798 O O . THR A 1 100 ? -12.557 4.802 26.320 1.00 97.38 100 THR A O 1
ATOM 801 N N . LEU A 1 101 ? -10.678 3.592 26.527 1.00 97.56 101 LEU A N 1
ATOM 802 C CA . LEU A 1 101 ? -9.799 4.736 26.752 1.00 97.56 101 LEU A CA 1
ATOM 803 C C . LEU A 1 101 ? -9.291 5.274 25.412 1.00 97.56 101 LEU A C 1
ATOM 805 O O . LEU A 1 101 ? -8.549 4.590 24.713 1.00 97.56 101 LEU A O 1
ATOM 809 N N . GLU A 1 102 ? -9.665 6.515 25.093 1.00 96.50 102 GLU A N 1
ATOM 810 C CA . GLU A 1 102 ? -9.276 7.208 23.855 1.00 96.50 102 GLU A CA 1
ATOM 811 C C . GLU A 1 102 ? -7.762 7.176 23.623 1.00 96.50 102 GLU A C 1
ATOM 813 O O . GLU A 1 102 ? -7.300 6.804 22.552 1.00 96.50 102 GLU A O 1
ATOM 818 N N . GLU A 1 103 ? -6.988 7.483 24.664 1.00 97.06 103 GLU A N 1
ATOM 819 C CA . GLU A 1 103 ? -5.529 7.539 24.578 1.00 97.06 103 GLU A CA 1
ATOM 820 C C . GLU A 1 103 ? -4.918 6.182 24.192 1.00 97.06 103 GLU A C 1
ATOM 822 O O . GLU A 1 103 ? -3.972 6.121 23.409 1.00 97.06 103 GLU A O 1
ATOM 827 N N . ASP A 1 104 ? -5.459 5.077 24.711 1.00 97.81 104 ASP A N 1
ATOM 828 C CA . ASP A 1 104 ? -4.965 3.740 24.375 1.00 97.81 104 ASP A CA 1
ATOM 829 C C . ASP A 1 104 ? -5.373 3.334 22.951 1.00 97.81 104 ASP A C 1
ATOM 831 O O . ASP A 1 104 ? -4.602 2.662 22.263 1.00 97.81 104 ASP A O 1
ATOM 835 N N . ARG A 1 105 ? -6.549 3.778 22.490 1.00 97.25 105 ARG A N 1
ATOM 836 C CA . ARG A 1 105 ? -7.012 3.598 21.110 1.00 97.25 105 ARG A CA 1
ATOM 837 C C . ARG A 1 105 ? -6.100 4.324 20.124 1.00 97.25 105 ARG A C 1
ATOM 839 O O . ARG A 1 105 ? -5.586 3.692 19.202 1.00 97.25 105 ARG A O 1
ATOM 846 N N . GLU A 1 106 ? -5.865 5.616 20.343 1.00 94.88 106 GLU A N 1
ATOM 847 C CA . GLU A 1 106 ? -4.963 6.430 19.521 1.00 94.88 106 GLU A CA 1
ATOM 848 C C . GLU A 1 106 ? -3.545 5.850 19.528 1.00 94.88 106 GLU A C 1
ATOM 850 O O . GLU A 1 106 ? -2.907 5.734 18.483 1.00 94.88 106 GLU A O 1
ATOM 855 N N . ARG A 1 107 ? -3.064 5.405 20.696 1.00 95.88 107 ARG A N 1
ATOM 856 C CA . ARG A 1 107 ? -1.738 4.795 20.826 1.00 95.88 107 ARG A CA 1
ATOM 857 C C . ARG A 1 107 ? -1.618 3.486 20.047 1.00 95.88 107 ARG A C 1
ATOM 859 O O . ARG A 1 107 ? -0.581 3.278 19.423 1.00 95.88 107 ARG A O 1
ATOM 866 N N . LEU A 1 108 ? -2.628 2.612 20.084 1.00 95.19 108 LEU A N 1
ATOM 867 C CA . LEU A 1 108 ? -2.624 1.356 19.326 1.00 95.19 108 LEU A CA 1
ATOM 868 C C . LEU A 1 108 ? -2.561 1.622 17.819 1.00 95.19 108 LEU A C 1
ATOM 870 O O . LEU A 1 108 ? -1.697 1.066 17.144 1.00 95.19 108 LEU A O 1
ATOM 874 N N . VAL A 1 109 ? -3.450 2.482 17.315 1.00 94.31 109 VAL A N 1
ATOM 875 C CA . VAL A 1 109 ? -3.522 2.822 15.886 1.00 94.31 109 VAL A CA 1
ATOM 876 C C . VAL A 1 109 ? -2.205 3.447 15.427 1.00 94.31 109 VAL A C 1
ATOM 878 O O . VAL A 1 109 ? -1.579 2.928 14.508 1.00 94.31 109 VAL A O 1
ATOM 881 N N . ALA A 1 110 ? -1.693 4.447 16.150 1.00 93.38 110 ALA A N 1
ATOM 882 C CA . ALA A 1 110 ? -0.435 5.106 15.802 1.00 93.38 110 ALA A CA 1
ATOM 883 C C . ALA A 1 110 ? 0.780 4.159 15.847 1.00 93.38 110 ALA A C 1
ATOM 885 O O . ALA A 1 110 ? 1.717 4.291 15.057 1.00 93.38 110 ALA A O 1
ATOM 886 N N . GLN A 1 111 ? 0.804 3.202 16.783 1.00 95.75 111 GLN A N 1
ATOM 887 C CA . GLN A 1 111 ? 1.859 2.185 16.828 1.00 95.75 111 GLN A CA 1
ATOM 888 C C . GLN A 1 111 ? 1.786 1.244 15.629 1.00 95.75 111 GLN A C 1
ATOM 890 O O . GLN A 1 111 ? 2.829 0.930 15.054 1.00 95.75 111 GLN A O 1
ATOM 895 N N . TYR A 1 112 ? 0.582 0.802 15.268 1.00 94.62 112 TYR A N 1
ATOM 896 C CA . TYR A 1 112 ? 0.374 -0.065 14.118 1.00 94.62 112 TYR A CA 1
ATOM 897 C C . TYR A 1 112 ? 0.755 0.641 12.815 1.00 94.62 112 TYR A C 1
ATOM 899 O O . TYR A 1 112 ? 1.623 0.132 12.112 1.00 94.62 112 TYR A O 1
ATOM 907 N N . GLU A 1 113 ? 0.211 1.831 12.549 1.00 92.75 113 GLU A N 1
ATOM 908 C CA . GLU A 1 113 ? 0.497 2.614 11.338 1.00 92.75 113 GLU A CA 1
ATOM 909 C C . GLU A 1 113 ? 2.000 2.852 11.168 1.00 92.75 113 GLU A C 1
ATOM 911 O O . GLU A 1 113 ? 2.559 2.634 10.098 1.00 92.75 113 GLU A O 1
ATOM 916 N N . ARG A 1 114 ? 2.703 3.200 12.254 1.00 95.00 114 ARG A N 1
ATOM 917 C CA . ARG A 1 114 ? 4.159 3.377 12.221 1.00 95.00 114 ARG A CA 1
ATOM 918 C C . ARG A 1 114 ? 4.904 2.102 11.817 1.00 95.00 114 ARG A C 1
ATOM 920 O O . ARG A 1 114 ? 5.919 2.187 11.127 1.00 95.00 114 ARG A O 1
ATOM 927 N N . VAL A 1 115 ? 4.494 0.944 12.329 1.00 95.38 115 VAL A N 1
ATOM 928 C CA . VAL A 1 115 ? 5.157 -0.333 12.020 1.00 95.38 115 VAL A CA 1
ATOM 929 C C . VAL A 1 115 ? 4.800 -0.792 10.609 1.00 95.38 115 VAL A C 1
ATOM 931 O O . VAL A 1 115 ? 5.689 -1.252 9.895 1.00 95.38 115 VAL A O 1
ATOM 934 N N . GLU A 1 116 ? 3.539 -0.635 10.205 1.00 94.31 116 GLU A N 1
ATOM 935 C CA . GLU A 1 116 ? 3.066 -0.907 8.847 1.00 94.31 116 GLU A CA 1
ATOM 936 C C . GLU A 1 116 ? 3.900 -0.119 7.832 1.00 94.31 116 GLU A C 1
ATOM 938 O O . GLU A 1 116 ? 4.533 -0.722 6.971 1.00 94.31 116 GLU A O 1
ATOM 943 N N . GLU A 1 117 ? 4.018 1.195 8.016 1.00 93.69 117 GLU A N 1
ATOM 944 C CA . GLU A 1 117 ? 4.788 2.105 7.163 1.00 93.69 117 GLU A CA 1
ATOM 945 C C . GLU A 1 117 ? 6.255 1.671 6.992 1.00 93.69 117 GLU A C 1
ATOM 947 O O . GLU A 1 117 ? 6.816 1.621 5.890 1.00 93.69 117 GLU A O 1
ATOM 952 N N . GLN A 1 118 ? 6.898 1.293 8.100 1.00 93.44 118 GLN A N 1
ATOM 953 C CA . GLN A 1 118 ? 8.277 0.807 8.080 1.00 93.44 118 GLN A CA 1
ATOM 954 C C . GLN A 1 118 ? 8.409 -0.507 7.307 1.00 93.44 118 GLN A C 1
ATOM 956 O O . GLN A 1 118 ? 9.365 -0.678 6.546 1.00 93.44 118 GLN A O 1
ATOM 961 N N . LEU A 1 119 ? 7.475 -1.439 7.505 1.00 94.56 119 LEU A N 1
ATOM 962 C CA . LEU A 1 119 ? 7.478 -2.726 6.815 1.00 94.56 119 LEU A CA 1
ATOM 963 C C . LEU A 1 119 ? 7.209 -2.556 5.321 1.00 94.56 119 LEU A C 1
ATOM 965 O O . LEU A 1 119 ? 7.952 -3.118 4.518 1.00 94.56 119 LEU A O 1
ATOM 969 N N . VAL A 1 120 ? 6.212 -1.751 4.954 1.00 93.38 120 VAL A N 1
ATOM 970 C CA . VAL A 1 120 ? 5.875 -1.416 3.567 1.00 93.38 120 VAL A CA 1
ATOM 971 C C . VAL A 1 120 ? 7.090 -0.820 2.858 1.00 93.38 120 VAL A C 1
ATOM 973 O O . VAL A 1 120 ? 7.504 -1.338 1.821 1.00 93.38 120 VAL A O 1
ATOM 976 N N . THR A 1 121 ? 7.757 0.163 3.468 1.00 91.25 121 THR A N 1
ATOM 977 C CA . THR A 1 121 ? 8.982 0.767 2.916 1.00 91.25 121 THR A CA 1
ATOM 978 C C . THR A 1 121 ? 10.099 -0.260 2.700 1.00 91.25 121 THR A C 1
ATOM 980 O O . THR A 1 121 ? 10.751 -0.279 1.654 1.00 91.25 121 THR A O 1
ATOM 983 N N . ILE A 1 122 ? 10.353 -1.128 3.688 1.00 94.50 122 ILE A N 1
ATOM 984 C CA . ILE A 1 122 ? 11.400 -2.159 3.592 1.00 94.50 122 ILE A CA 1
ATOM 985 C C . ILE A 1 122 ? 11.081 -3.149 2.469 1.00 94.50 122 ILE A C 1
ATOM 987 O O . ILE A 1 122 ? 11.974 -3.515 1.702 1.00 94.50 122 ILE A O 1
ATOM 991 N N . LEU A 1 123 ? 9.822 -3.576 2.364 1.00 94.25 123 LEU A N 1
ATOM 992 C CA . LEU A 1 123 ? 9.371 -4.505 1.335 1.00 94.25 123 LEU A CA 1
ATOM 993 C C . LEU A 1 123 ? 9.435 -3.875 -0.059 1.00 94.25 123 LEU A C 1
ATOM 995 O O . LEU A 1 123 ? 9.933 -4.526 -0.975 1.00 94.25 123 LEU A O 1
ATOM 999 N N . ALA A 1 124 ? 9.024 -2.614 -0.211 1.00 92.50 124 ALA A N 1
ATOM 1000 C CA . ALA A 1 124 ? 9.110 -1.885 -1.473 1.00 92.50 124 ALA A CA 1
ATOM 1001 C C . ALA A 1 124 ? 10.558 -1.804 -1.969 1.00 92.50 124 ALA A C 1
ATOM 1003 O O . ALA A 1 124 ? 10.863 -2.233 -3.083 1.00 92.50 124 ALA A O 1
ATOM 1004 N N . ARG A 1 125 ? 11.485 -1.382 -1.099 1.00 93.69 125 ARG A N 1
ATOM 1005 C CA . ARG A 1 125 ? 12.928 -1.380 -1.395 1.00 93.69 125 ARG A CA 1
ATOM 1006 C C . ARG A 1 125 ? 13.450 -2.762 -1.751 1.00 93.69 125 ARG A C 1
ATOM 1008 O O . ARG A 1 125 ? 14.214 -2.910 -2.702 1.00 93.69 125 ARG A O 1
ATOM 1015 N N . GLY A 1 126 ? 13.045 -3.773 -0.985 1.00 92.69 126 GLY A N 1
ATOM 1016 C CA . GLY A 1 126 ? 13.417 -5.160 -1.231 1.00 92.69 126 GLY A CA 1
ATOM 1017 C C . GLY A 1 126 ? 12.979 -5.628 -2.617 1.00 92.69 126 GLY A C 1
ATOM 1018 O O . GLY A 1 126 ? 13.784 -6.213 -3.339 1.00 92.69 126 GLY A O 1
ATOM 1019 N N . LEU A 1 127 ? 11.747 -5.324 -3.024 1.00 92.50 127 LEU A N 1
ATOM 1020 C CA . LEU A 1 127 ? 11.230 -5.660 -4.349 1.00 92.50 127 LEU A CA 1
ATOM 1021 C C . LEU A 1 127 ? 11.993 -4.927 -5.452 1.00 92.50 127 LEU A C 1
ATOM 1023 O O . LEU A 1 127 ? 12.466 -5.585 -6.375 1.00 92.50 127 LEU A O 1
ATOM 1027 N N . VAL A 1 128 ? 12.220 -3.616 -5.320 1.00 93.25 128 VAL A N 1
ATOM 1028 C CA . VAL A 1 128 ? 13.015 -2.842 -6.294 1.00 93.25 128 VAL A CA 1
ATOM 1029 C C . VAL A 1 128 ? 14.416 -3.426 -6.492 1.00 93.25 128 VAL A C 1
ATOM 1031 O O . VAL A 1 128 ? 14.934 -3.435 -7.605 1.00 93.25 128 VAL A O 1
ATOM 1034 N N . GLN A 1 129 ? 15.034 -3.941 -5.428 1.00 91.94 129 GLN A N 1
ATOM 1035 C CA . GLN A 1 129 ? 16.386 -4.501 -5.483 1.00 91.94 129 GLN A CA 1
ATOM 1036 C C . GLN A 1 129 ? 16.455 -5.938 -6.015 1.00 91.94 129 GLN A C 1
ATOM 1038 O O . GLN A 1 129 ? 17.506 -6.344 -6.509 1.00 91.94 129 GLN A O 1
ATOM 1043 N N . ASN A 1 130 ? 15.384 -6.724 -5.871 1.00 90.56 130 ASN A N 1
ATOM 1044 C CA . ASN A 1 130 ? 15.410 -8.169 -6.134 1.00 90.56 130 ASN A CA 1
ATOM 1045 C C . ASN A 1 130 ? 14.548 -8.600 -7.328 1.00 90.56 130 ASN A C 1
ATOM 1047 O O . ASN A 1 130 ? 14.619 -9.758 -7.739 1.00 90.56 130 ASN A O 1
ATOM 1051 N N . VAL A 1 131 ? 13.753 -7.694 -7.892 1.00 88.56 131 VAL A N 1
ATOM 1052 C CA . VAL A 1 131 ? 12.929 -7.934 -9.077 1.00 88.56 131 VAL A CA 1
ATOM 1053 C C . VAL A 1 131 ? 13.528 -7.213 -10.279 1.00 88.56 131 VAL A C 1
ATOM 1055 O O . VAL A 1 131 ? 13.944 -6.060 -10.190 1.00 88.56 131 VAL A O 1
ATOM 1058 N N . ASP A 1 132 ? 13.526 -7.876 -11.435 1.00 89.88 132 ASP A N 1
ATOM 1059 C CA . ASP A 1 132 ? 13.886 -7.240 -12.701 1.00 89.88 132 ASP A CA 1
ATOM 1060 C C . ASP A 1 132 ? 12.746 -6.332 -13.198 1.00 89.88 132 ASP A C 1
ATOM 1062 O O . ASP A 1 132 ? 11.931 -6.709 -14.042 1.00 89.88 132 ASP A O 1
ATOM 1066 N N . ILE A 1 133 ? 12.677 -5.113 -12.656 1.00 85.62 133 ILE A N 1
ATOM 1067 C CA . ILE A 1 133 ? 11.679 -4.113 -13.063 1.00 85.62 133 ILE A CA 1
ATOM 1068 C C . ILE A 1 133 ? 11.848 -3.731 -14.540 1.00 85.62 133 ILE A C 1
ATOM 1070 O O . ILE A 1 133 ? 10.869 -3.472 -15.237 1.00 85.62 133 ILE A O 1
ATOM 1074 N N . ALA A 1 134 ? 13.078 -3.741 -15.061 1.00 85.06 134 ALA A N 1
ATOM 1075 C CA . ALA A 1 134 ? 13.305 -3.455 -16.473 1.00 85.06 134 ALA A CA 1
ATOM 1076 C C . ALA A 1 134 ? 12.681 -4.528 -17.377 1.00 85.06 134 ALA A C 1
ATOM 1078 O O . ALA A 1 134 ? 12.261 -4.202 -18.488 1.00 85.06 134 ALA A O 1
ATOM 1079 N N . ALA A 1 135 ? 12.607 -5.783 -16.923 1.00 87.69 135 ALA A N 1
ATOM 1080 C CA . ALA A 1 135 ? 11.823 -6.814 -17.592 1.00 87.69 135 ALA A CA 1
ATOM 1081 C C . ALA A 1 135 ? 10.318 -6.538 -17.482 1.00 87.69 135 ALA A C 1
ATOM 1083 O O . ALA A 1 135 ? 9.639 -6.601 -18.501 1.00 87.69 135 ALA A O 1
ATOM 1084 N N . TRP A 1 136 ? 9.805 -6.151 -16.307 1.00 87.69 136 TRP A N 1
ATOM 1085 C CA . TRP A 1 136 ? 8.381 -5.811 -16.137 1.00 87.69 136 TRP A CA 1
ATOM 1086 C C . TRP A 1 136 ? 7.896 -4.727 -17.096 1.00 87.69 136 TRP A C 1
ATOM 1088 O O . TRP A 1 136 ? 6.806 -4.858 -17.640 1.00 87.69 136 TRP A O 1
ATOM 1098 N N . LEU A 1 137 ? 8.708 -3.693 -17.331 1.00 86.88 137 LEU A N 1
ATOM 1099 C CA . LEU A 1 137 ? 8.365 -2.591 -18.235 1.00 86.88 137 LEU A CA 1
ATOM 1100 C C . LEU A 1 137 ? 8.439 -2.951 -19.726 1.00 86.88 137 LEU A C 1
ATOM 1102 O O . LEU A 1 137 ? 7.913 -2.211 -20.548 1.00 86.88 137 LEU A O 1
ATOM 1106 N N . LYS A 1 138 ? 9.138 -4.031 -20.092 1.00 84.81 138 LYS A N 1
ATOM 1107 C CA . LYS A 1 138 ? 9.269 -4.493 -21.488 1.00 84.81 138 LYS A CA 1
ATOM 1108 C C . LYS A 1 138 ? 8.281 -5.595 -21.839 1.00 84.81 138 LYS A C 1
ATOM 1110 O O . LYS A 1 138 ? 8.104 -5.897 -23.018 1.00 84.81 138 LYS A O 1
ATOM 1115 N N . ASP A 1 139 ? 7.741 -6.258 -20.826 1.00 74.56 139 ASP A N 1
ATOM 1116 C CA . ASP A 1 139 ? 6.860 -7.395 -21.000 1.00 74.56 139 ASP A CA 1
ATOM 1117 C C . ASP A 1 139 ? 5.436 -6.898 -21.271 1.00 74.56 139 ASP A C 1
ATOM 1119 O O . ASP A 1 139 ? 4.625 -6.749 -20.355 1.00 74.56 139 ASP A O 1
ATOM 1123 N N . ASP A 1 140 ? 5.155 -6.637 -22.551 1.00 55.81 140 ASP A N 1
ATOM 1124 C CA . ASP A 1 140 ? 3.836 -6.254 -23.083 1.00 55.81 140 ASP A CA 1
ATOM 1125 C C . ASP A 1 140 ? 2.784 -7.374 -22.946 1.00 55.81 140 ASP A C 1
ATOM 1127 O O . ASP A 1 140 ? 1.649 -7.222 -23.401 1.00 55.81 140 ASP A O 1
ATOM 1131 N N . THR A 1 141 ? 3.116 -8.522 -22.339 1.00 49.69 141 THR A N 1
ATOM 1132 C CA . THR A 1 141 ? 2.114 -9.546 -22.033 1.00 49.69 141 THR A CA 1
ATOM 1133 C C . THR A 1 141 ? 1.319 -9.140 -20.793 1.00 49.69 141 THR A C 1
ATOM 1135 O O . THR A 1 141 ? 1.670 -9.490 -19.656 1.00 49.69 141 THR A O 1
ATOM 1138 N N . ALA A 1 142 ? 0.276 -8.350 -21.044 1.00 44.38 142 ALA A N 1
ATOM 1139 C CA . ALA A 1 142 ? -0.979 -8.363 -20.301 1.00 44.38 142 ALA A CA 1
ATOM 1140 C C . ALA A 1 142 ? -1.915 -9.428 -20.896 1.00 44.38 142 ALA A C 1
ATOM 1142 O O . ALA A 1 142 ? -1.961 -9.550 -22.144 1.00 44.38 142 ALA A O 1
#

Sequence (142 aa):
MPMKVVPEFVDVIVSRVAHLFFLNAWHITVRSEDDPPRPSGHEDCDGLTAMNTDYFEARMYFDSGLEPTAEGFEVVIHEVLHLVFAPMRDAVHHIASFITLEEDRERLVAQYERVEEQLVTILARGLVQNVDIAAWLKDDTA

Foldseek 3Di:
DDFQDAPPLLVLLLVVLCVVLVVVQEDEAEGEPPPDDDDPDDDQWDFDPDPPTRRHYGYYYDHSPQDPDLVSQLVSQLRSVVVSCVNVLVVQLVVLVPDPDPVVSVVSNVVVVVVSSVVSSVVSNVCSVPPPSVCSVVPPPD

Secondary structure (DSSP, 8-state):
-PPPPPPHHHHHHHHHHHHHTTGGGSEEEEEETTSPPPPS---SEE--SSTT----EEEEEE-TT--SSHHHHHHHHHHHHHHHHHHHHHHHHHHHTT---HHHHHHHHHHHHHHHHHHHHHHHHHHHHHS-HHHHTT----

Rad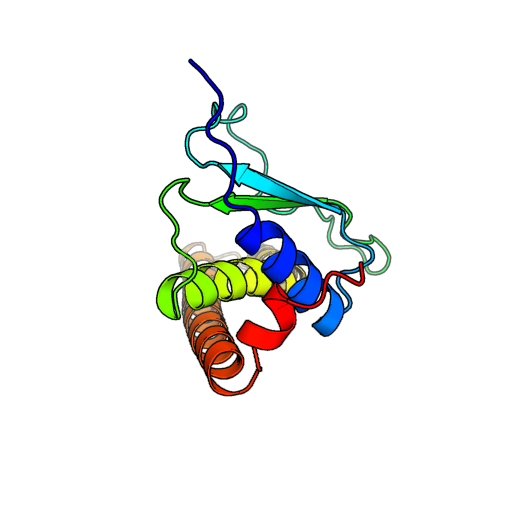ius of gyration: 16.59 Å; chains: 1; bounding box: 33×35×50 Å

pLDDT: mean 78.87, std 17.84, range [32.09, 97.81]